Protein AF-A0A9P7FKT7-F1 (afdb_monomer)

Mean predicted aligned error: 3.66 Å

Solvent-accessible surface area (backbone atoms only — not comparable to full-atom values): 5256 Å² total; per-residue (Å²): 84,98,81,72,86,53,69,88,84,68,92,76,82,86,68,72,100,35,51,34,59,45,38,47,50,36,42,51,50,10,62,75,46,76,74,77,41,71,39,76,49,77,51,46,38,47,50,44,67,63,17,44,70,36,52,50,48,23,63,77,70,75,43,55,67,45,81,44,67,39,58,71,30,66,86,63,52,87,75,36,77,89,51,28,30,82,131

Foldseek 3Di:
DVVPPDDPPDPDDDPDPQQQVQLVVQQVVCVVPPPPDAAEDEDAQLCCVVNVVSVVVCVVVVGHYHYHHPQAAPVVPPVDDSRGDDD

pLDDT: mean 94.52, std 6.25, range [63.28, 98.75]

Organism: NCBI:txid117069

InterPro domains:
  IPR005475 Transketolase-like, pyrimidine-binding domain [PF02779] (9-86)
  IPR029061 Thiamin diphosphate-binding fold [SSF52518] (6-86)
  IPR033247 Transketolase family [PTHR43522] (7-86)

Sequence (87 aa):
PSTGLGDYTGRQIRYGIREFAMIGVANGMNAYQNGMIIPICSSYFQFWLYAALAARMSALQGLRFIGVATHDSIGVGEDGPTHQSIA

Secondary structure (DSSP, 8-state):
-TTSS--S--S-----S-HHHHHHHHHHHHHHTTTT---EEEEEGGGHHHHHHHHHHHHHHT---EEEEE--SGGGGGG-TTTS---

Structure (mmCIF, N/CA/C/O backbone):
data_AF-A0A9P7FKT7-F1
#
_entry.id   AF-A0A9P7FKT7-F1
#
loop_
_atom_site.group_PDB
_atom_site.id
_atom_site.type_symbol
_atom_site.label_atom_id
_atom_site.label_alt_id
_atom_site.label_comp_id
_atom_site.label_asym_id
_atom_site.label_entity_id
_atom_site.label_seq_id
_atom_site.pdbx_PDB_ins_code
_atom_site.Cartn_x
_atom_site.Cartn_y
_atom_site.Cartn_z
_atom_site.occupancy
_atom_site.B_iso_or_equiv
_atom_site.auth_seq_id
_atom_site.auth_comp_id
_atom_site.auth_asym_id
_atom_site.auth_atom_id
_atom_site.pdbx_PDB_model_num
ATOM 1 N N . PRO A 1 1 ? -18.088 -17.870 3.199 1.00 69.81 1 PRO A N 1
ATOM 2 C CA . PRO A 1 1 ? -18.875 -17.129 2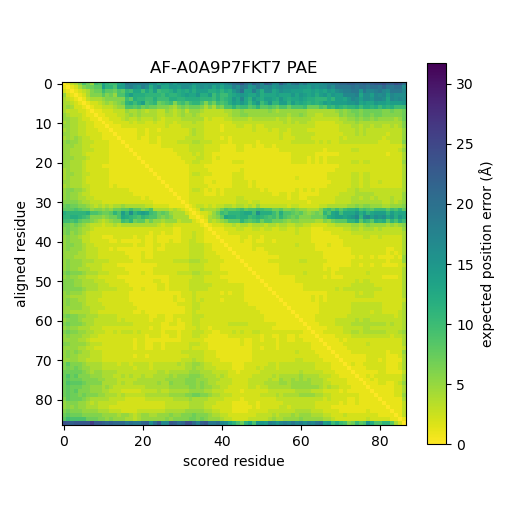.186 1.00 69.81 1 PRO A CA 1
ATOM 3 C C . PRO A 1 1 ? -19.711 -18.085 1.332 1.00 69.81 1 PRO A C 1
ATOM 5 O O . PRO A 1 1 ? -19.293 -19.226 1.164 1.00 69.81 1 PRO A O 1
ATOM 8 N N . SER A 1 2 ? -20.824 -17.634 0.739 1.00 80.94 2 SER A N 1
ATOM 9 C CA . SER A 1 2 ? -21.615 -18.449 -0.208 1.00 80.94 2 SER A CA 1
ATOM 10 C C . SER A 1 2 ? -20.841 -18.847 -1.474 1.00 80.94 2 SER A C 1
ATOM 12 O O . SER A 1 2 ? -21.276 -19.721 -2.212 1.00 80.94 2 SER A O 1
ATOM 14 N N . THR A 1 3 ? -19.672 -18.242 -1.707 1.00 84.94 3 THR A N 1
ATOM 15 C CA . THR A 1 3 ? -18.783 -18.531 -2.839 1.00 84.94 3 THR A CA 1
ATOM 16 C C . THR A 1 3 ? -17.996 -19.839 -2.707 1.00 84.94 3 THR A C 1
ATOM 18 O O . THR A 1 3 ? -17.354 -20.238 -3.670 1.00 84.94 3 THR A O 1
ATOM 21 N N . GLY A 1 4 ? -17.978 -20.489 -1.535 1.00 85.88 4 GLY A N 1
ATOM 22 C CA . GLY A 1 4 ? -17.233 -21.740 -1.311 1.00 85.88 4 GLY A CA 1
ATOM 23 C C . GLY A 1 4 ? -15.700 -21.607 -1.290 1.00 85.88 4 GLY A C 1
ATOM 24 O O . GLY A 1 4 ? -15.005 -22.599 -1.116 1.00 85.88 4 GLY A O 1
ATOM 25 N N . LEU A 1 5 ? -15.155 -20.392 -1.418 1.00 83.31 5 LEU A N 1
ATOM 26 C CA . LEU A 1 5 ? -13.708 -20.124 -1.502 1.00 83.31 5 LEU A CA 1
ATOM 27 C C . LEU A 1 5 ? -12.996 -20.021 -0.136 1.00 83.31 5 LEU A C 1
ATOM 29 O O . LEU A 1 5 ? -11.858 -19.561 -0.070 1.00 83.31 5 LEU A O 1
ATOM 33 N N . GLY A 1 6 ? -13.668 -20.404 0.952 1.00 85.31 6 GLY A N 1
ATOM 34 C CA . GLY A 1 6 ? -13.166 -20.313 2.327 1.00 85.31 6 GLY A CA 1
ATOM 35 C C . GLY A 1 6 ? -14.166 -19.679 3.297 1.00 85.31 6 GLY A C 1
ATOM 36 O O . GLY A 1 6 ? -15.346 -19.488 2.977 1.00 85.31 6 GLY A O 1
ATOM 37 N N . ASP A 1 7 ? -13.680 -19.336 4.489 1.00 88.19 7 ASP A N 1
ATOM 38 C CA . ASP A 1 7 ? -14.410 -18.618 5.538 1.00 88.19 7 ASP A CA 1
ATOM 39 C C . ASP A 1 7 ? -13.846 -17.193 5.756 1.00 88.19 7 ASP A C 1
ATOM 41 O O . ASP A 1 7 ? -12.921 -16.762 5.067 1.00 88.19 7 ASP A O 1
ATOM 45 N N . TYR A 1 8 ? -14.447 -16.425 6.669 1.00 89.44 8 TYR A N 1
ATOM 46 C CA . TYR A 1 8 ? -14.016 -15.055 6.991 1.00 89.44 8 TYR A CA 1
ATOM 47 C C . TYR A 1 8 ? -13.051 -14.984 8.188 1.00 89.44 8 TYR A C 1
ATOM 49 O O . TYR A 1 8 ? -12.825 -13.905 8.726 1.00 89.44 8 TYR A O 1
ATOM 57 N N . THR A 1 9 ? -12.494 -16.116 8.629 1.00 91.94 9 THR A N 1
ATOM 58 C CA . THR A 1 9 ? -11.596 -16.177 9.797 1.00 91.94 9 THR A CA 1
ATOM 59 C C . THR A 1 9 ? -10.128 -15.920 9.438 1.00 91.94 9 THR A C 1
ATOM 61 O O . THR A 1 9 ? -9.293 -15.695 10.316 1.00 91.94 9 THR A O 1
ATOM 64 N N . GLY A 1 10 ? -9.797 -15.935 8.142 1.00 90.88 10 GLY A N 1
ATOM 65 C CA . GLY A 1 10 ? -8.445 -15.716 7.639 1.00 90.88 10 GLY A CA 1
ATOM 66 C C . GLY A 1 10 ? -7.886 -14.321 7.942 1.00 90.88 10 GLY A C 1
ATOM 67 O O . GLY A 1 10 ? -8.604 -13.331 8.026 1.00 90.88 10 GLY A O 1
ATOM 68 N N . ARG A 1 11 ? -6.555 -14.238 8.049 1.00 92.81 11 ARG A N 1
ATOM 69 C CA . ARG A 1 11 ? -5.816 -12.989 8.330 1.00 92.81 11 ARG A CA 1
ATOM 70 C C . ARG A 1 11 ? -5.164 -12.358 7.096 1.00 92.81 11 ARG A C 1
ATOM 72 O O . ARG A 1 11 ? -4.498 -11.337 7.217 1.00 92.81 11 ARG A O 1
ATOM 79 N N . GLN A 1 12 ? -5.311 -12.991 5.933 1.00 92.75 12 GLN A N 1
ATOM 80 C CA . GLN A 1 12 ? -4.688 -12.577 4.677 1.00 92.75 12 GLN A CA 1
ATOM 81 C C . GLN A 1 12 ? -5.753 -12.076 3.708 1.00 92.75 12 GLN A C 1
ATOM 83 O O . GLN A 1 12 ? -6.644 -12.829 3.315 1.00 92.75 12 GLN A O 1
ATOM 88 N N . ILE A 1 13 ? -5.642 -10.811 3.306 1.00 93.88 13 ILE A N 1
ATOM 89 C CA . ILE A 1 13 ? -6.573 -10.178 2.372 1.00 93.88 13 ILE A CA 1
ATOM 90 C C . ILE A 1 13 ? -5.927 -10.134 0.990 1.00 93.88 13 ILE A C 1
ATOM 92 O O . ILE A 1 13 ? -4.827 -9.617 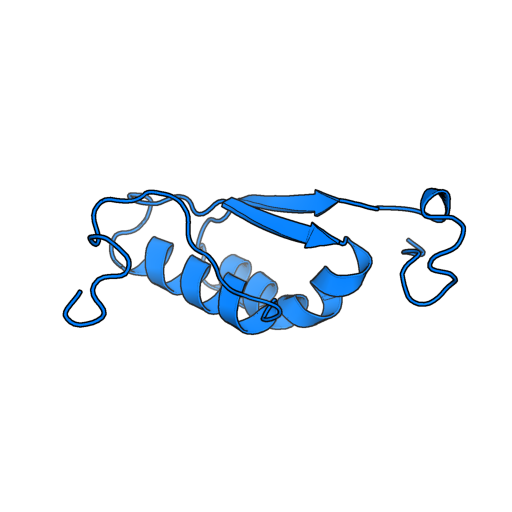0.813 1.00 93.88 13 ILE A O 1
ATOM 96 N N . ARG A 1 14 ? -6.628 -10.669 -0.011 1.00 93.31 14 ARG A N 1
ATOM 97 C CA . ARG A 1 14 ? -6.202 -10.633 -1.414 1.00 93.31 14 ARG A CA 1
ATOM 98 C C . ARG A 1 14 ? -6.842 -9.431 -2.102 1.00 93.31 14 ARG A C 1
ATOM 100 O O . ARG A 1 14 ? -7.934 -9.540 -2.654 1.00 93.31 14 ARG A O 1
ATOM 107 N N . TYR A 1 15 ? -6.165 -8.287 -2.059 1.00 96.19 15 TYR A N 1
ATOM 108 C CA . TYR A 1 15 ? -6.681 -7.035 -2.628 1.00 96.19 15 TYR A CA 1
ATOM 109 C C . TYR A 1 15 ? -6.752 -7.037 -4.163 1.00 96.19 15 TYR A C 1
ATOM 111 O O . TYR A 1 15 ? -7.561 -6.304 -4.733 1.00 96.19 15 TYR A O 1
ATOM 119 N N . GLY A 1 16 ? -5.948 -7.872 -4.833 1.00 97.06 16 GLY A N 1
ATOM 120 C CA . GLY A 1 16 ? -5.694 -7.765 -6.274 1.00 97.06 16 GLY A CA 1
ATOM 121 C C . GLY A 1 16 ? -4.816 -6.550 -6.603 1.00 97.06 16 GLY A C 1
ATOM 122 O O . GLY A 1 16 ? -4.212 -5.970 -5.705 1.00 97.06 16 GLY A O 1
ATOM 123 N N . ILE A 1 17 ? -4.771 -6.152 -7.877 1.00 98.19 17 ILE A N 1
ATOM 124 C CA . ILE A 1 17 ? -4.030 -4.964 -8.346 1.00 98.19 17 ILE A CA 1
ATOM 125 C C . ILE A 1 17 ? -4.876 -3.709 -8.088 1.00 98.19 17 ILE A C 1
ATOM 127 O O . ILE A 1 17 ? -5.620 -3.257 -8.960 1.00 98.19 17 ILE A O 1
ATOM 131 N N . ARG A 1 1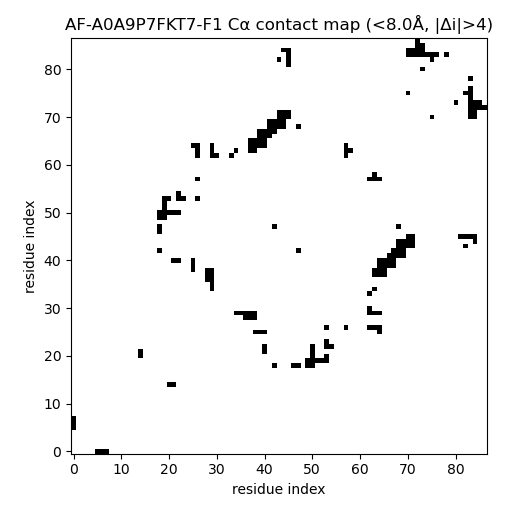8 ? -4.920 -3.270 -6.824 1.00 98.62 18 ARG A N 1
ATOM 132 C CA . ARG A 1 18 ? -5.845 -2.228 -6.337 1.00 98.62 18 ARG A CA 1
ATOM 133 C C . ARG A 1 18 ? -5.248 -1.414 -5.188 1.00 98.62 18 ARG A C 1
ATOM 135 O O . ARG A 1 18 ? -5.818 -1.358 -4.103 1.00 98.62 18 ARG A O 1
ATOM 14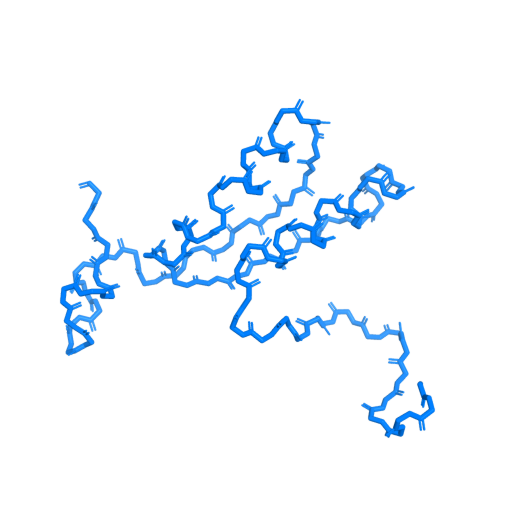2 N N . GLU A 1 19 ? -4.111 -0.776 -5.406 1.00 98.62 19 GLU A N 1
ATOM 143 C CA . GLU A 1 19 ? -3.302 -0.096 -4.386 1.00 98.62 19 GLU A CA 1
ATOM 144 C C . GLU A 1 19 ? -4.084 0.999 -3.645 1.00 98.62 19 GLU A C 1
ATOM 146 O O . GLU A 1 19 ? -4.055 1.068 -2.415 1.00 98.62 19 GLU A O 1
ATOM 151 N N . PHE A 1 20 ? -4.854 1.815 -4.373 1.00 98.62 20 PHE A N 1
ATOM 152 C CA . PHE A 1 20 ? -5.686 2.852 -3.758 1.00 98.62 20 PHE A CA 1
ATOM 153 C C . PHE A 1 20 ? -6.769 2.259 -2.846 1.00 98.62 20 PHE A C 1
ATOM 155 O O . PHE A 1 20 ? -6.928 2.675 -1.697 1.00 98.62 20 PHE A O 1
ATOM 162 N N . ALA A 1 21 ? -7.482 1.239 -3.335 1.00 98.69 21 ALA A N 1
ATOM 163 C CA . ALA A 1 21 ? -8.526 0.569 -2.565 1.00 98.69 21 ALA A CA 1
ATOM 164 C C . ALA A 1 21 ? -7.947 -0.229 -1.388 1.00 98.69 21 ALA A C 1
ATOM 166 O O . ALA A 1 21 ? -8.567 -0.267 -0.332 1.00 98.69 21 ALA A O 1
ATOM 167 N N . MET A 1 22 ? -6.757 -0.819 -1.533 1.00 98.75 22 MET A N 1
ATOM 168 C CA . MET A 1 22 ? -6.048 -1.528 -0.466 1.00 98.75 22 MET A CA 1
ATOM 169 C C . MET A 1 22 ? -5.858 -0.626 0.755 1.00 98.75 22 MET A C 1
ATOM 171 O O . MET A 1 22 ? -6.223 -1.015 1.863 1.00 98.75 22 MET A O 1
ATOM 175 N N . ILE A 1 23 ? -5.365 0.600 0.556 1.00 98.44 23 ILE A N 1
ATOM 176 C CA . ILE A 1 23 ? -5.185 1.540 1.668 1.00 98.44 23 ILE A CA 1
ATOM 177 C C . ILE A 1 23 ? -6.518 2.122 2.148 1.00 98.44 23 ILE A C 1
ATOM 179 O O . ILE A 1 23 ? -6.698 2.304 3.348 1.00 98.44 23 ILE A O 1
ATOM 183 N N . GLY A 1 24 ? -7.500 2.322 1.264 1.00 98.06 24 GLY A N 1
ATOM 184 C CA . GLY A 1 24 ? -8.863 2.673 1.683 1.00 98.06 24 GLY A CA 1
ATOM 185 C C . GLY A 1 24 ? -9.481 1.634 2.631 1.00 98.06 24 GLY A C 1
ATOM 186 O O . GLY A 1 24 ? -10.035 1.988 3.672 1.00 98.06 24 GLY A O 1
ATOM 187 N N . VAL A 1 25 ? -9.324 0.345 2.318 1.00 97.94 25 VAL A N 1
ATOM 188 C CA . VAL A 1 25 ? -9.767 -0.766 3.172 1.00 97.94 25 VAL A CA 1
ATOM 189 C C . VAL A 1 25 ? -8.951 -0.816 4.465 1.00 97.94 25 VAL A C 1
ATOM 191 O O . VAL A 1 25 ? -9.536 -0.980 5.532 1.00 97.94 25 VAL A O 1
ATOM 194 N N . ALA A 1 26 ? -7.631 -0.609 4.409 1.00 97.12 26 ALA A N 1
ATOM 195 C CA . ALA A 1 26 ? -6.786 -0.522 5.602 1.00 97.12 26 ALA A CA 1
ATOM 196 C C . ALA A 1 26 ? -7.243 0.588 6.562 1.00 97.12 26 ALA A C 1
ATOM 198 O O . ALA A 1 26 ? -7.392 0.350 7.762 1.00 97.12 26 ALA A O 1
ATOM 199 N N . ASN A 1 27 ? -7.550 1.769 6.026 1.00 96.75 27 ASN A N 1
ATOM 200 C CA . ASN A 1 27 ? -8.084 2.885 6.800 1.00 96.75 27 ASN A CA 1
ATOM 201 C C . ASN A 1 27 ? -9.414 2.510 7.455 1.00 96.75 27 ASN A C 1
ATOM 203 O O . ASN A 1 27 ? -9.573 2.705 8.655 1.00 96.75 27 ASN A O 1
ATOM 207 N N . GL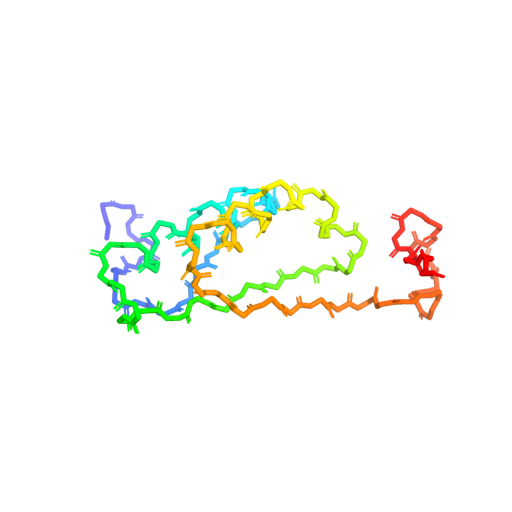Y A 1 28 ? -10.336 1.904 6.700 1.00 96.38 28 GLY A N 1
ATOM 208 C CA . GLY A 1 28 ? -11.615 1.433 7.234 1.00 96.38 28 GLY A CA 1
ATOM 209 C C . GLY A 1 28 ? -11.460 0.394 8.351 1.00 96.38 28 GLY A C 1
ATOM 210 O O . GLY A 1 28 ? -12.124 0.499 9.380 1.00 96.38 28 GLY A O 1
ATOM 211 N N . MET A 1 29 ? -10.548 -0.572 8.190 1.00 95.31 29 MET A N 1
ATOM 212 C CA . MET A 1 29 ? -10.272 -1.593 9.209 1.00 95.31 29 MET A CA 1
ATOM 213 C C . MET A 1 29 ? -9.730 -0.989 10.503 1.00 95.31 29 MET A C 1
ATOM 215 O O . MET A 1 29 ? -10.156 -1.387 11.586 1.00 95.31 29 MET A O 1
ATOM 219 N N . ASN A 1 30 ? -8.805 -0.032 10.403 1.00 95.25 30 ASN A N 1
ATOM 220 C CA . ASN A 1 30 ? -8.276 0.640 11.582 1.00 95.25 30 ASN A CA 1
ATOM 221 C C . ASN A 1 30 ? -9.323 1.569 12.221 1.00 95.25 30 ASN A C 1
ATOM 223 O O . ASN A 1 30 ? -9.427 1.599 13.441 1.00 95.25 30 ASN A O 1
ATOM 227 N N . ALA A 1 31 ? -10.137 2.264 11.420 1.00 95.00 31 ALA A N 1
ATOM 228 C CA . ALA A 1 31 ? -11.172 3.182 11.898 1.00 95.00 31 ALA A CA 1
ATOM 229 C C . ALA A 1 31 ? -12.357 2.482 12.588 1.00 95.00 31 ALA A C 1
ATOM 231 O O . ALA A 1 31 ? -12.935 3.059 13.506 1.00 95.00 31 ALA A O 1
ATOM 232 N N . TYR A 1 32 ? -12.719 1.260 12.172 1.00 92.69 32 TYR A N 1
ATOM 233 C CA . TYR A 1 32 ? -13.864 0.521 12.726 1.00 92.69 32 TYR A CA 1
ATOM 234 C C . TYR A 1 32 ? -13.773 0.349 14.248 1.00 92.69 32 TYR A C 1
ATOM 236 O O . TYR A 1 32 ? -14.728 0.621 14.971 1.00 92.69 32 TYR A O 1
ATOM 244 N N . GLN A 1 33 ? -12.602 -0.054 14.738 1.00 88.75 33 GLN A N 1
ATOM 245 C CA . GLN A 1 33 ? -12.279 -0.040 16.158 1.00 88.75 33 GLN A CA 1
ATOM 246 C C . GLN A 1 33 ? -10.822 0.380 16.299 1.00 88.75 33 GLN A C 1
ATOM 248 O O . GLN A 1 33 ? -9.913 -0.425 16.075 1.00 88.75 33 GLN A O 1
ATOM 253 N N . ASN A 1 34 ? -10.629 1.658 16.636 1.00 82.00 34 ASN A N 1
ATOM 254 C CA . ASN A 1 34 ? -9.328 2.314 16.587 1.00 82.00 34 ASN A CA 1
ATOM 255 C C . ASN A 1 34 ? -8.242 1.489 17.292 1.00 82.00 34 ASN A C 1
ATOM 257 O O . ASN A 1 34 ? -8.325 1.215 18.489 1.00 82.00 34 ASN A O 1
ATOM 261 N N . GLY A 1 35 ? -7.237 1.068 16.523 1.00 76.12 35 GLY A N 1
ATOM 262 C CA . GLY A 1 35 ? -6.085 0.314 17.016 1.00 76.12 35 GLY A CA 1
ATOM 263 C C . GLY A 1 35 ? -6.294 -1.191 17.227 1.00 76.12 35 GLY A C 1
ATOM 264 O O . GLY A 1 35 ? -5.311 -1.876 17.498 1.00 76.12 35 GLY A O 1
ATOM 265 N N . MET A 1 36 ? -7.506 -1.735 17.060 1.00 87.69 36 MET A N 1
ATOM 266 C CA . MET A 1 36 ? -7.753 -3.181 17.201 1.00 87.69 36 MET A CA 1
ATOM 267 C C . MET A 1 36 ? -7.073 -3.986 16.091 1.00 87.69 36 MET A C 1
ATOM 269 O O . MET A 1 36 ? -6.481 -5.035 16.341 1.00 87.69 36 MET A O 1
ATOM 273 N N . ILE A 1 37 ? -7.156 -3.490 14.856 1.00 92.50 37 ILE A N 1
ATOM 274 C CA . ILE A 1 37 ? -6.504 -4.087 13.694 1.00 92.50 37 ILE A CA 1
ATOM 275 C C . ILE A 1 37 ? -5.484 -3.081 13.175 1.00 92.50 37 ILE A C 1
ATOM 277 O O . ILE A 1 37 ? -5.820 -1.933 12.879 1.00 92.50 37 ILE A O 1
ATOM 281 N N . ILE A 1 38 ? -4.232 -3.525 13.060 1.00 94.94 38 ILE A N 1
ATOM 282 C CA . ILE A 1 38 ? -3.162 -2.792 12.382 1.00 94.94 38 ILE A CA 1
ATOM 283 C C . ILE A 1 38 ? -2.911 -3.511 11.056 1.00 94.94 38 ILE A C 1
ATOM 285 O O . ILE A 1 38 ? -2.266 -4.563 11.048 1.00 94.94 38 ILE A O 1
ATOM 289 N N . PRO A 1 39 ? -3.445 -2.997 9.938 1.00 95.94 39 PRO A N 1
ATOM 290 C CA . PRO A 1 39 ? -3.268 -3.628 8.642 1.00 95.94 39 PRO A CA 1
ATOM 291 C C . PRO A 1 39 ? -1.814 -3.535 8.196 1.00 95.94 39 PRO A C 1
ATOM 293 O O . PRO A 1 39 ? -1.168 -2.502 8.372 1.00 95.94 39 PRO A O 1
ATOM 296 N N . ILE A 1 40 ? -1.328 -4.599 7.565 1.00 97.75 40 ILE A N 1
ATOM 297 C CA . ILE A 1 40 ? -0.058 -4.606 6.841 1.00 97.75 40 ILE A CA 1
ATOM 298 C C . ILE A 1 40 ? -0.407 -4.695 5.357 1.00 97.75 40 ILE A C 1
ATOM 300 O O . ILE A 1 40 ? -1.174 -5.567 4.952 1.00 97.75 40 ILE A O 1
ATOM 304 N N . CYS A 1 41 ? 0.090 -3.755 4.562 1.00 98.12 41 CYS A N 1
ATOM 305 C CA . CYS A 1 41 ? -0.219 -3.632 3.138 1.00 98.12 41 CYS A CA 1
ATOM 306 C C . CYS A 1 41 ? 1.083 -3.554 2.349 1.00 98.12 41 CYS A C 1
ATOM 308 O O . CYS A 1 41 ? 1.974 -2.801 2.735 1.00 98.12 41 CYS A O 1
ATOM 310 N N . SER A 1 42 ? 1.201 -4.310 1.258 1.00 98.12 42 SER A N 1
ATOM 311 C CA . SER A 1 42 ? 2.434 -4.385 0.472 1.00 98.12 42 SER A CA 1
ATOM 312 C C . SER A 1 42 ? 2.202 -4.132 -1.011 1.00 98.12 42 SER A C 1
ATOM 314 O O . SER A 1 42 ? 1.231 -4.630 -1.575 1.00 98.12 42 SER A O 1
ATOM 316 N N . SER A 1 43 ? 3.131 -3.416 -1.640 1.00 98.12 43 SER A N 1
ATOM 317 C CA . SER A 1 43 ? 3.239 -3.266 -3.097 1.00 98.12 43 SER A CA 1
ATOM 318 C C . SER A 1 43 ? 4.685 -2.903 -3.478 1.00 98.12 43 SER A C 1
ATOM 320 O O . SER A 1 43 ? 5.565 -2.821 -2.610 1.00 98.12 43 SER A O 1
ATOM 322 N N . TYR A 1 44 ? 4.956 -2.703 -4.766 1.00 97.62 44 TYR A N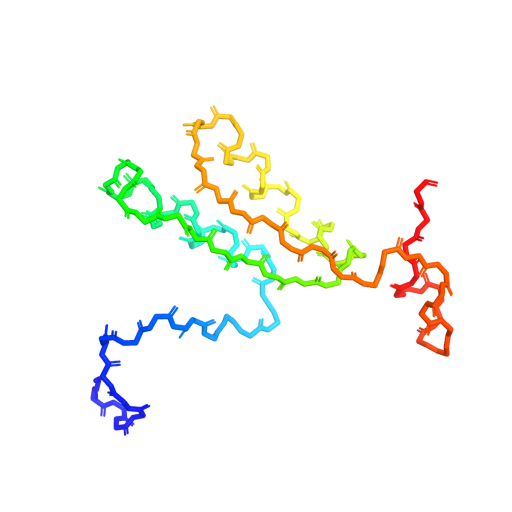 1
ATOM 323 C CA . TYR A 1 44 ? 6.222 -2.129 -5.234 1.00 97.62 44 TYR A CA 1
ATOM 324 C C . TYR A 1 44 ? 6.264 -0.649 -4.859 1.00 97.62 44 TYR A C 1
ATOM 326 O O . TYR A 1 44 ? 5.224 0.014 -4.853 1.00 97.62 44 TYR A O 1
ATOM 334 N N . PHE A 1 45 ? 7.447 -0.116 -4.553 1.00 97.62 45 PHE A N 1
ATOM 335 C CA . PHE A 1 45 ? 7.610 1.271 -4.122 1.00 97.62 45 PHE A CA 1
ATOM 336 C C . PHE A 1 45 ? 7.046 2.239 -5.163 1.00 97.62 45 PHE A C 1
ATOM 338 O O . PHE A 1 45 ? 6.259 3.121 -4.825 1.00 97.62 45 PHE A O 1
ATOM 345 N N . GLN A 1 46 ? 7.293 1.957 -6.442 1.00 97.19 46 GLN A N 1
ATOM 346 C CA . GLN A 1 46 ? 6.772 2.726 -7.566 1.00 97.19 46 GLN A CA 1
ATOM 347 C C . GLN A 1 46 ? 5.240 2.825 -7.582 1.00 97.19 46 GLN A C 1
ATOM 349 O O . GLN A 1 46 ? 4.675 3.866 -7.920 1.00 97.19 46 GLN A O 1
ATOM 354 N N . PHE A 1 47 ? 4.542 1.763 -7.175 1.00 97.88 47 PHE A N 1
ATOM 355 C CA . PHE A 1 47 ? 3.080 1.711 -7.196 1.00 97.88 47 PHE A CA 1
ATOM 356 C C . PHE A 1 47 ? 2.428 2.289 -5.940 1.00 97.88 47 PHE A C 1
ATOM 358 O O . PHE A 1 47 ? 1.217 2.508 -5.927 1.00 97.88 47 PHE A O 1
ATOM 365 N N . TRP A 1 48 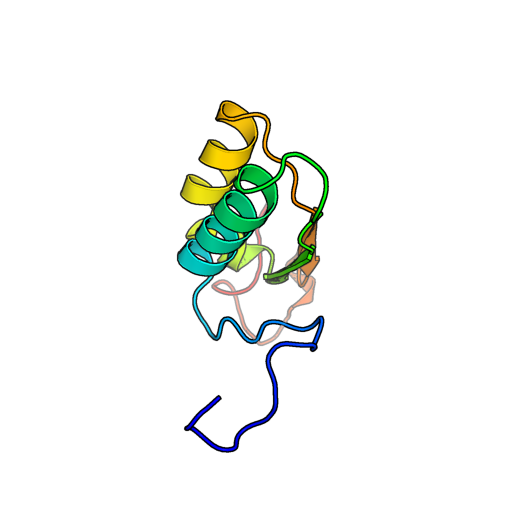? 3.203 2.671 -4.921 1.00 97.19 48 TRP A N 1
ATOM 366 C CA . TRP A 1 48 ? 2.666 3.471 -3.818 1.00 97.19 48 TRP A CA 1
ATOM 367 C C . TRP A 1 48 ? 2.164 4.846 -4.272 1.00 97.19 48 TRP A C 1
ATOM 369 O O . TRP A 1 48 ? 1.301 5.415 -3.603 1.00 97.19 48 TRP A O 1
ATOM 379 N N . LEU A 1 49 ? 2.586 5.338 -5.444 1.00 96.56 49 LEU A N 1
ATOM 380 C CA . LEU A 1 49 ? 1.989 6.518 -6.075 1.00 96.56 49 LEU A CA 1
ATOM 381 C C . LEU A 1 49 ? 0.485 6.341 -6.348 1.00 96.56 49 LEU A C 1
ATOM 383 O O . LEU A 1 49 ? -0.279 7.282 -6.138 1.00 96.56 49 LEU A O 1
ATOM 387 N N . TYR A 1 50 ? 0.029 5.134 -6.706 1.00 98.50 50 TYR A N 1
ATOM 388 C CA . TYR A 1 50 ? -1.404 4.841 -6.854 1.00 98.50 50 TYR A CA 1
ATOM 389 C C . TYR A 1 50 ? -2.144 4.876 -5.507 1.00 98.50 50 TYR A C 1
ATOM 391 O O . TYR A 1 50 ? -3.325 5.209 -5.455 1.00 98.50 50 TYR A O 1
ATOM 399 N N . ALA A 1 51 ? -1.462 4.573 -4.399 1.00 98.19 51 ALA A N 1
ATOM 400 C CA . ALA A 1 51 ? -2.028 4.593 -3.050 1.00 98.19 51 ALA A CA 1
ATOM 401 C C . ALA A 1 51 ? -1.883 5.939 -2.315 1.00 98.19 51 ALA A C 1
ATOM 403 O O . ALA A 1 51 ? -2.483 6.117 -1.250 1.00 98.19 51 ALA A O 1
ATOM 404 N N . ALA A 1 52 ? -1.111 6.888 -2.853 1.00 97.44 52 ALA A N 1
ATOM 405 C CA . ALA A 1 52 ? -0.638 8.071 -2.132 1.00 97.44 52 ALA A CA 1
ATOM 406 C C . ALA A 1 52 ? -1.766 8.902 -1.499 1.00 97.44 52 ALA A C 1
ATOM 408 O O . ALA A 1 52 ? -1.657 9.338 -0.352 1.00 97.44 52 ALA A O 1
ATOM 409 N N . LEU A 1 53 ? -2.884 9.078 -2.211 1.00 98.31 53 LEU A N 1
ATOM 410 C CA . LEU A 1 53 ? -4.034 9.831 -1.704 1.00 98.31 53 LEU A CA 1
ATOM 411 C C . LEU A 1 53 ? -4.705 9.143 -0.506 1.00 98.31 53 LEU A C 1
ATOM 413 O O . LEU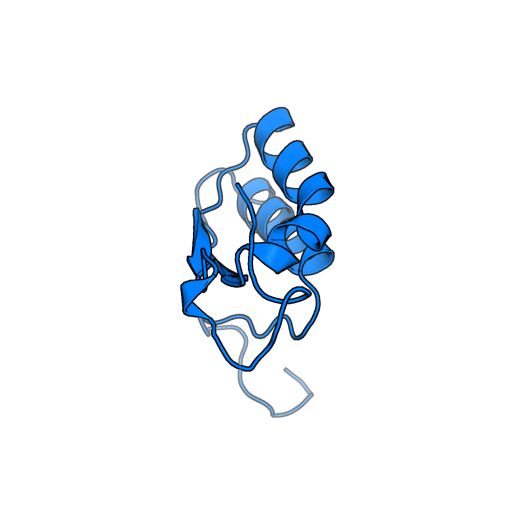 A 1 53 ? -5.086 9.816 0.448 1.00 98.31 53 LEU A O 1
ATOM 417 N N . ALA A 1 54 ? -4.813 7.813 -0.513 1.00 98.44 54 ALA A N 1
ATOM 418 C CA . ALA A 1 54 ? -5.394 7.068 0.603 1.00 98.44 54 ALA A CA 1
ATOM 419 C C . ALA A 1 54 ? -4.441 7.028 1.805 1.00 98.44 54 ALA A C 1
ATOM 421 O O . ALA A 1 54 ? -4.895 7.192 2.937 1.00 98.44 54 ALA A O 1
ATOM 422 N N . ALA A 1 55 ? -3.133 6.890 1.565 1.00 98.12 55 ALA A N 1
ATOM 423 C CA . ALA A 1 55 ? -2.116 6.947 2.616 1.00 98.12 55 ALA A CA 1
ATOM 424 C C . ALA A 1 55 ? -2.071 8.329 3.291 1.00 98.12 55 ALA A C 1
ATOM 426 O O . ALA A 1 55 ? -1.980 8.433 4.516 1.00 98.12 55 ALA A O 1
ATOM 427 N N . ARG A 1 56 ? -2.224 9.404 2.505 1.00 98.44 56 ARG A N 1
ATOM 428 C CA . ARG A 1 56 ? -2.377 10.768 3.027 1.00 98.44 56 ARG A CA 1
ATOM 429 C C . ARG A 1 56 ? -3.590 10.887 3.950 1.00 98.44 56 ARG A C 1
ATOM 431 O O . ARG A 1 56 ? -3.488 11.524 4.996 1.00 98.44 56 ARG A O 1
ATOM 438 N N . MET A 1 57 ? -4.721 10.281 3.585 1.00 98.25 57 MET A N 1
ATOM 439 C CA . MET A 1 57 ? -5.912 10.289 4.440 1.00 98.25 57 MET A CA 1
ATOM 440 C C . MET A 1 57 ? -5.677 9.567 5.765 1.00 98.25 57 MET A C 1
ATOM 442 O O . MET A 1 57 ? -6.119 10.071 6.793 1.00 98.25 57 MET A O 1
ATOM 446 N N . SER A 1 58 ? -4.926 8.462 5.769 1.00 96.81 58 SER A N 1
ATOM 447 C CA . SER A 1 58 ? -4.554 7.763 7.004 1.00 96.81 58 SER A CA 1
ATOM 448 C C . SER A 1 58 ? -3.834 8.699 7.975 1.00 96.81 58 SER A C 1
ATOM 450 O O . SER A 1 58 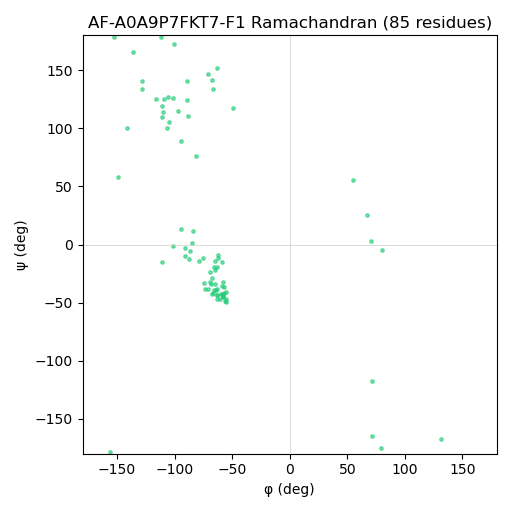? -4.222 8.802 9.136 1.00 96.81 58 SER A O 1
ATOM 452 N N . ALA A 1 59 ? -2.838 9.442 7.478 1.00 97.56 59 ALA A N 1
ATOM 453 C CA . ALA A 1 59 ? -2.075 10.394 8.279 1.00 97.56 59 ALA A CA 1
ATOM 454 C C . ALA A 1 59 ? -2.950 11.541 8.814 1.00 97.56 59 ALA A C 1
ATOM 456 O O . ALA A 1 59 ? -2.862 11.877 9.992 1.00 97.56 59 ALA A O 1
ATOM 457 N N . LEU A 1 60 ? -3.828 12.107 7.976 1.00 98.19 60 LEU A N 1
ATOM 458 C CA . LEU A 1 60 ? -4.739 13.188 8.379 1.00 98.19 60 LEU A CA 1
ATOM 459 C C . LEU A 1 60 ? -5.760 12.751 9.436 1.00 98.19 60 LEU A C 1
ATOM 461 O O . LEU A 1 60 ? -6.150 13.552 10.279 1.00 98.19 60 LEU A O 1
ATOM 465 N N . GLN A 1 61 ? -6.204 11.497 9.381 1.00 96.56 61 GLN A N 1
ATOM 466 C CA . GLN A 1 61 ? -7.223 10.949 10.278 1.00 96.56 61 GLN A CA 1
ATOM 467 C C . GLN A 1 61 ? -6.630 10.299 11.538 1.00 96.56 61 GLN A C 1
ATOM 469 O O . GLN A 1 61 ? -7.384 9.833 12.389 1.00 96.56 61 GLN A O 1
ATOM 474 N N . GLY A 1 62 ? -5.299 10.245 11.668 1.00 95.06 62 GLY A N 1
ATOM 475 C CA . GLY A 1 62 ? -4.629 9.553 12.773 1.00 95.06 62 GLY A CA 1
ATOM 476 C C . GLY A 1 62 ? -4.812 8.031 12.739 1.00 95.06 62 GLY A C 1
ATOM 477 O O . GLY A 1 62 ? -4.745 7.382 13.781 1.00 95.06 62 GLY A O 1
ATOM 478 N N . LEU A 1 63 ? -5.061 7.463 11.556 1.00 96.50 63 LEU A N 1
ATOM 479 C CA . LEU A 1 63 ? -5.248 6.029 11.357 1.00 96.50 63 LEU A CA 1
ATOM 480 C C . LEU A 1 63 ? -3.911 5.350 11.084 1.00 96.50 63 LEU A C 1
ATOM 482 O O . LEU A 1 63 ? -3.067 5.856 10.341 1.00 96.50 63 LEU A O 1
ATOM 486 N N . ARG A 1 64 ? -3.736 4.161 11.658 1.00 95.44 64 ARG A N 1
ATOM 487 C CA . ARG A 1 64 ? -2.492 3.402 11.559 1.00 95.44 64 ARG A CA 1
ATOM 488 C C . ARG A 1 64 ? -2.624 2.220 10.604 1.00 95.44 64 ARG A C 1
ATOM 490 O O . ARG A 1 64 ? -3.448 1.332 10.805 1.00 95.44 64 ARG A O 1
ATOM 497 N N . PHE A 1 65 ? -1.708 2.151 9.647 1.00 96.31 65 PHE A N 1
ATOM 498 C CA . PHE A 1 65 ? -1.372 0.943 8.895 1.00 96.31 65 PHE A CA 1
ATOM 499 C C . PHE A 1 65 ? 0.156 0.829 8.779 1.00 96.31 65 PHE A C 1
ATOM 501 O O . PHE A 1 65 ? 0.879 1.786 9.056 1.00 96.31 65 PHE A O 1
ATOM 508 N N . ILE A 1 66 ? 0.656 -0.343 8.394 1.00 97.69 66 ILE A N 1
ATOM 509 C CA . ILE A 1 66 ? 2.070 -0.578 8.083 1.00 97.69 66 ILE A CA 1
ATOM 510 C C . ILE A 1 66 ? 2.186 -0.792 6.574 1.00 97.69 66 ILE A C 1
ATOM 512 O O . ILE A 1 66 ? 1.652 -1.764 6.036 1.00 97.69 66 ILE A O 1
ATOM 516 N N . GLY A 1 67 ? 2.858 0.134 5.890 1.00 97.50 67 GLY A N 1
ATOM 517 C CA . GLY A 1 67 ? 3.154 0.032 4.464 1.00 97.50 67 GLY A CA 1
ATOM 518 C C . GLY A 1 67 ? 4.483 -0.677 4.225 1.00 97.50 67 GLY A C 1
ATOM 519 O O . GLY A 1 67 ? 5.511 -0.251 4.741 1.00 97.50 67 GLY A O 1
ATOM 520 N N . VAL A 1 68 ? 4.460 -1.747 3.436 1.00 98.38 68 VAL A N 1
ATOM 521 C CA . VAL A 1 68 ? 5.648 -2.462 2.966 1.00 98.38 68 VAL A CA 1
ATOM 522 C C . VAL A 1 68 ? 5.862 -2.105 1.497 1.00 98.38 68 VAL A C 1
ATOM 524 O O . VAL A 1 68 ? 5.129 -2.554 0.613 1.00 98.38 68 VAL A O 1
ATOM 527 N N . ALA A 1 69 ? 6.852 -1.260 1.238 1.00 97.44 69 ALA A N 1
ATOM 528 C CA . ALA A 1 69 ? 7.293 -0.919 -0.106 1.00 97.44 69 ALA A CA 1
ATOM 529 C C . ALA A 1 69 ? 8.506 -1.780 -0.467 1.00 97.44 69 ALA A C 1
ATOM 531 O O . ALA A 1 69 ? 9.547 -1.692 0.173 1.00 97.44 69 ALA A O 1
ATOM 532 N N . THR A 1 70 ? 8.342 -2.646 -1.461 1.00 98.06 70 THR A N 1
ATOM 533 C CA . THR A 1 70 ? 9.423 -3.486 -2.012 1.00 98.06 70 THR A CA 1
ATOM 534 C C . THR A 1 70 ? 9.952 -2.871 -3.307 1.00 98.06 70 THR A C 1
ATOM 536 O O . THR A 1 70 ? 9.322 -1.946 -3.806 1.00 98.06 70 THR A O 1
ATOM 539 N N . HIS A 1 71 ? 11.038 -3.389 -3.892 1.00 97.62 71 HIS A N 1
ATOM 540 C CA . HIS A 1 71 ? 11.528 -2.924 -5.205 1.00 97.62 71 HIS A CA 1
ATOM 541 C C . HIS A 1 71 ? 11.777 -1.402 -5.215 1.00 97.62 71 HIS A C 1
ATOM 543 O O . HIS A 1 71 ? 11.178 -0.652 -5.979 1.00 97.62 71 HIS A O 1
ATOM 549 N N . ASP A 1 72 ? 12.603 -0.935 -4.282 1.00 96.81 72 ASP A N 1
ATOM 550 C CA . ASP A 1 72 ? 12.745 0.477 -3.912 1.00 96.81 72 ASP A CA 1
ATOM 551 C C . ASP A 1 72 ? 13.710 1.281 -4.795 1.00 96.81 72 ASP A C 1
ATOM 553 O O . ASP A 1 72 ? 13.929 2.464 -4.542 1.00 96.81 72 ASP A O 1
ATOM 557 N N . SER A 1 73 ? 14.308 0.665 -5.816 1.00 96.56 73 SER A N 1
ATOM 558 C CA . SER A 1 73 ? 15.403 1.276 -6.567 1.00 96.56 73 SER A CA 1
ATOM 559 C C . SER A 1 73 ? 15.512 0.779 -8.009 1.00 96.56 73 SER A C 1
ATOM 561 O O . SER A 1 73 ? 14.803 -0.127 -8.451 1.00 96.56 73 SER A O 1
ATOM 563 N N . ILE A 1 74 ? 16.490 1.334 -8.730 1.00 96.75 74 ILE A N 1
ATOM 564 C CA . ILE A 1 74 ? 16.926 0.868 -10.054 1.00 96.75 74 ILE A CA 1
ATOM 565 C C . ILE A 1 74 ? 17.403 -0.596 -10.069 1.00 96.75 74 ILE A C 1
ATOM 567 O O . ILE A 1 74 ? 17.496 -1.191 -11.141 1.00 96.75 74 ILE A O 1
ATOM 571 N N . GLY A 1 75 ? 17.666 -1.199 -8.899 1.00 96.44 75 GLY A N 1
ATOM 572 C CA . GLY A 1 75 ? 18.075 -2.601 -8.760 1.00 96.44 75 GLY A CA 1
ATOM 573 C C . GLY A 1 75 ? 17.040 -3.621 -9.247 1.00 96.44 75 GLY A C 1
ATOM 574 O O . GLY A 1 75 ? 17.361 -4.797 -9.362 1.00 96.44 75 GLY A O 1
ATOM 575 N N . VAL A 1 76 ? 15.824 -3.172 -9.569 1.00 97.06 76 VAL A N 1
ATOM 576 C CA . VAL A 1 76 ? 14.789 -3.955 -10.261 1.00 97.06 76 VAL A CA 1
ATOM 577 C C . VAL A 1 76 ? 15.251 -4.481 -11.628 1.00 97.06 76 VAL A C 1
ATOM 579 O O . VAL A 1 76 ? 14.826 -5.559 -12.025 1.00 97.06 76 VAL A O 1
ATOM 582 N N . GLY A 1 77 ? 16.111 -3.750 -12.349 1.00 97.12 77 GLY A N 1
ATOM 583 C CA . GLY A 1 77 ? 16.676 -4.229 -13.614 1.00 97.12 77 GLY A CA 1
ATOM 584 C C . GLY A 1 77 ? 15.668 -4.265 -14.767 1.00 97.12 77 GLY A C 1
ATOM 585 O O . GLY A 1 77 ? 15.176 -3.223 -15.204 1.00 97.12 77 GLY A O 1
ATOM 586 N N . GLU A 1 78 ? 15.396 -5.452 -15.295 1.00 97.88 78 GLU A N 1
ATOM 587 C CA . GLU A 1 78 ? 14.747 -5.686 -16.589 1.00 97.88 78 GLU A CA 1
ATOM 588 C C . GLU A 1 78 ? 13.294 -5.192 -16.687 1.00 97.88 78 GLU A C 1
ATOM 590 O O . GLU A 1 78 ? 12.849 -4.889 -17.795 1.00 97.88 78 GLU A O 1
ATOM 595 N N . ASP A 1 79 ? 12.573 -5.018 -15.570 1.00 97.56 79 ASP A N 1
ATOM 596 C CA . ASP A 1 79 ? 11.215 -4.433 -15.594 1.00 97.56 79 ASP A CA 1
ATOM 597 C C . ASP A 1 79 ? 11.214 -2.956 -16.054 1.00 97.56 79 ASP A C 1
ATOM 599 O O . ASP A 1 79 ? 10.169 -2.393 -16.403 1.00 97.56 79 ASP A O 1
ATOM 603 N N . GLY A 1 80 ? 12.391 -2.323 -16.085 1.00 97.69 80 GLY A N 1
ATOM 604 C CA . GLY A 1 80 ? 12.619 -1.041 -16.737 1.00 97.69 80 GLY A CA 1
ATOM 605 C C . GLY A 1 80 ? 12.149 0.190 -15.948 1.00 97.69 80 GLY A C 1
ATOM 606 O O . GLY A 1 80 ? 11.704 0.101 -14.800 1.00 97.69 80 GLY A O 1
ATOM 607 N N . PRO A 1 81 ? 12.245 1.385 -16.559 1.00 97.06 81 PRO A N 1
ATOM 608 C CA . PRO A 1 81 ? 12.125 2.664 -15.853 1.00 97.06 81 PRO A CA 1
ATOM 609 C C . PRO A 1 81 ? 10.733 2.931 -15.267 1.00 97.06 81 PRO A C 1
ATOM 611 O O . PRO A 1 81 ? 10.589 3.762 -14.380 1.00 97.06 81 PRO A O 1
ATOM 614 N N . THR A 1 82 ? 9.693 2.243 -15.739 1.00 96.94 82 THR A N 1
ATOM 615 C CA . THR A 1 82 ? 8.332 2.383 -15.199 1.00 96.94 82 THR A CA 1
ATOM 616 C C . THR A 1 82 ? 8.115 1.619 -13.894 1.00 96.94 82 THR A C 1
ATOM 618 O O . THR A 1 82 ? 7.119 1.883 -13.224 1.00 96.94 82 THR A O 1
ATOM 621 N N . HIS A 1 83 ? 9.021 0.703 -13.535 1.00 97.44 83 HIS A N 1
ATOM 622 C CA . HIS A 1 83 ? 8.998 -0.089 -12.299 1.00 97.44 83 HIS A CA 1
ATOM 623 C C . HIS A 1 83 ? 10.115 0.300 -11.325 1.00 97.44 83 HIS A C 1
ATOM 625 O O . HIS A 1 83 ? 10.064 -0.052 -10.150 1.00 97.44 83 HIS A O 1
ATOM 631 N N . GLN A 1 84 ? 11.112 1.036 -11.808 1.00 97.25 84 GLN A N 1
ATOM 632 C CA . GLN A 1 84 ? 12.245 1.505 -11.026 1.00 97.25 84 GLN A CA 1
ATOM 633 C C . GLN A 1 84 ? 11.913 2.845 -10.374 1.00 97.25 84 GLN A C 1
ATOM 635 O O . GLN A 1 84 ? 11.814 3.871 -11.047 1.00 97.25 84 GLN A O 1
ATOM 640 N N . SER A 1 85 ? 11.767 2.846 -9.053 1.00 94.56 85 SER A N 1
ATOM 641 C CA . SER A 1 85 ? 11.609 4.093 -8.314 1.00 94.56 85 SER A CA 1
ATOM 642 C C . SER A 1 85 ? 12.872 4.940 -8.354 1.00 94.56 85 SER A C 1
ATOM 644 O O . SER A 1 85 ? 13.978 4.451 -8.121 1.00 94.56 85 SER A O 1
ATOM 646 N N . ILE A 1 86 ? 12.673 6.229 -8.620 1.00 92.88 86 ILE A N 1
ATOM 647 C CA . ILE A 1 86 ? 13.690 7.272 -8.523 1.00 92.88 86 ILE A CA 1
ATOM 648 C C . ILE A 1 86 ? 13.291 8.153 -7.342 1.00 92.88 86 ILE A C 1
ATOM 650 O O . ILE A 1 86 ? 12.258 8.824 -7.397 1.00 92.88 86 ILE A O 1
ATOM 654 N N . ALA A 1 87 ? 14.068 8.076 -6.266 1.00 63.28 87 ALA A N 1
ATOM 655 C CA . ALA A 1 87 ? 13.924 8.924 -5.086 1.00 63.28 87 ALA A CA 1
ATOM 656 C C . ALA A 1 87 ? 14.783 10.187 -5.215 1.00 63.28 87 ALA A C 1
ATOM 658 O O . ALA A 1 87 ? 15.889 10.085 -5.796 1.00 63.28 87 ALA A O 1
#

Radius of gyration: 14.96 Å; Cα contacts (8 Å, |Δi|>4): 108; chains: 1; bounding box: 40×35×34 Å

Nearest PDB structures (foldseek):
  3o2j-assembly1_A  TM=5.059E-01  e=3.193E+00  Rattus norvegicus
  5kc8-assembly1_A-2  TM=5.071E-01  e=4.799E+00  Homo sapiens